Protein AF-X0ZGA5-F1 (afdb_monomer_lite)

Sequence (163 aa):
MDAMVEVLEEELEGAFEVKDRKSLHRYVLLLTENIVRKESYQAQQLEIKSDIKILTEIQKQGFEQVDKRFEDMFKYMDKRFEDMTNSINKRFEQVDKRFEQVDKRFEDMFRYMDKRFEQVDKRFEDMNNRFTDMSKKFTMSSTILNIGIGLIILMTIIFEFIK

pLDDT: mean 94.69, std 4.5, range [67.06, 98.19]

Radius of gyration: 65.88 Å; chains: 1; bounding box: 115×49×177 Å

Organism: NCBI:txid412755

Foldseek 3Di:
DVVQLVVVLVVDVVVDDDPDSVVSSVVSVVVVVVVVVVVVVVVVVVVVVVVVVVVVVVVVVVVVVVVVVVVVVVVVVVVVVVVVVVVVVVVVVVVVVVVVVVVVVVVVVVVVVVVVVVVVVVVVVVVVVVVVVVVVVVVVVVVVVVVVVVVVVVVVVVVVVVD

Secondary structure (DSSP, 8-state):
-HHHHHHHHHHHHHHS--S-HHHHHHHHHHHHHHHHHHHHHHHHHHHHHHHHHHHHHHHHHHHHHHHHHHHHHHHHHHHHHHHHHHHHHHHHHHHHHHHHHHHHHHHHHHHHHHHHHHHHHHHHHHHHHHHHHHHHHHHHHHHHHHHHHHHHHHHHHHHHHH-

Structure (mmCIF, N/CA/C/O backbone):
data_AF-X0ZGA5-F1
#
_entry.id   AF-X0ZGA5-F1
#
loop_
_atom_site.group_PDB
_atom_site.id
_atom_site.type_symbol
_atom_site.label_atom_id
_atom_site.label_alt_id
_atom_site.label_comp_id
_atom_site.label_asym_id
_atom_site.label_entity_id
_atom_site.label_seq_id
_atom_site.pdbx_PDB_ins_code
_atom_site.Cartn_x
_atom_site.Cartn_y
_atom_site.Cartn_z
_atom_site.occupancy
_atom_site.B_iso_or_equiv
_atom_site.auth_seq_id
_atom_site.auth_comp_id
_atom_site.auth_asym_id
_atom_site.auth_atom_id
_atom_site.pdbx_PDB_model_num
ATOM 1 N N . MET A 1 1 ? -47.185 -5.723 53.259 1.00 73.00 1 MET A N 1
ATOM 2 C CA . MET A 1 1 ? -46.946 -4.646 54.239 1.00 73.00 1 MET A CA 1
ATOM 3 C C . MET A 1 1 ? -47.935 -4.808 55.383 1.00 73.00 1 MET A C 1
ATOM 5 O O . MET A 1 1 ? -47.484 -5.049 56.490 1.00 73.00 1 MET A O 1
ATOM 9 N N . ASP A 1 2 ? -49.235 -4.857 55.087 1.00 80.69 2 ASP A N 1
ATOM 10 C CA . ASP A 1 2 ? -50.317 -5.015 56.078 1.00 80.69 2 ASP A CA 1
ATOM 11 C C . ASP A 1 2 ? -50.167 -6.245 56.987 1.00 80.69 2 ASP A C 1
ATOM 13 O O . ASP A 1 2 ? -50.199 -6.105 58.201 1.00 80.69 2 ASP A O 1
ATOM 17 N N . ALA A 1 3 ? -49.838 -7.417 56.432 1.00 85.88 3 ALA A N 1
ATOM 18 C CA . ALA A 1 3 ? -49.614 -8.629 57.232 1.00 85.88 3 ALA A CA 1
ATOM 19 C C . ALA A 1 3 ? -48.444 -8.521 58.236 1.00 85.88 3 ALA A C 1
ATOM 21 O O . ALA A 1 3 ? -48.453 -9.177 59.268 1.00 85.88 3 ALA A O 1
ATOM 22 N N . MET A 1 4 ? -47.419 -7.709 57.947 1.00 87.75 4 MET A N 1
ATOM 23 C CA . MET A 1 4 ? -46.288 -7.506 58.865 1.00 87.75 4 MET A CA 1
ATOM 24 C C . MET A 1 4 ? -46.635 -6.481 59.948 1.00 87.75 4 MET A C 1
ATOM 26 O O . MET A 1 4 ? -46.190 -6.625 61.081 1.00 87.75 4 MET A O 1
ATOM 30 N N . VAL A 1 5 ? -47.449 -5.477 59.604 1.00 92.06 5 VAL A N 1
ATOM 31 C CA . VAL A 1 5 ? -47.988 -4.499 60.557 1.00 92.06 5 VAL A CA 1
ATOM 32 C C . VAL A 1 5 ? -48.895 -5.197 61.570 1.00 92.06 5 VAL A C 1
ATOM 34 O O . VAL A 1 5 ? -48.683 -5.030 62.764 1.00 92.06 5 VAL A O 1
ATOM 37 N N . GLU A 1 6 ? -49.829 -6.033 61.105 1.00 92.25 6 GLU A N 1
ATOM 38 C CA . GLU A 1 6 ? -50.744 -6.796 61.967 1.00 92.25 6 GLU A CA 1
ATOM 39 C C . GLU A 1 6 ? -49.989 -7.717 62.935 1.00 92.25 6 GLU A C 1
ATOM 41 O O . GLU A 1 6 ? -50.236 -7.679 64.137 1.00 92.25 6 GLU A O 1
ATOM 46 N N . VAL A 1 7 ? -49.009 -8.479 62.435 1.00 93.19 7 VAL A N 1
ATOM 47 C CA . VAL A 1 7 ? -48.196 -9.379 63.271 1.00 93.19 7 VAL A CA 1
ATOM 48 C C . VAL A 1 7 ? -47.368 -8.603 64.298 1.00 93.19 7 VAL A C 1
ATOM 50 O O . VAL A 1 7 ? -47.303 -8.990 65.459 1.00 93.19 7 VAL A O 1
ATOM 53 N N . LEU A 1 8 ? -46.734 -7.495 63.902 1.00 91.50 8 LEU A N 1
ATOM 54 C CA . LEU A 1 8 ? -45.941 -6.686 64.830 1.00 91.50 8 LEU A CA 1
ATOM 55 C C . LEU A 1 8 ? -46.811 -5.997 65.886 1.00 91.50 8 LEU A C 1
ATOM 57 O O . LEU A 1 8 ? -46.373 -5.850 67.023 1.00 91.50 8 LEU A O 1
ATOM 61 N N . GLU A 1 9 ? -48.022 -5.573 65.534 1.00 93.19 9 GLU A N 1
ATOM 62 C CA . GLU A 1 9 ? -48.977 -5.011 66.490 1.00 93.19 9 GLU A CA 1
ATOM 63 C C . GLU A 1 9 ? -49.450 -6.054 67.499 1.00 93.19 9 GLU A C 1
ATOM 65 O O . GLU A 1 9 ? -49.422 -5.773 68.695 1.00 93.19 9 GLU A O 1
ATOM 70 N N . GLU A 1 10 ? -49.815 -7.256 67.046 1.00 93.75 10 GLU A N 1
ATOM 71 C CA . GLU A 1 10 ? -50.257 -8.350 67.918 1.00 93.75 10 GLU A CA 1
ATOM 72 C C . GLU A 1 10 ? -49.152 -8.781 68.897 1.00 93.75 10 GLU A C 1
ATOM 74 O O . GLU A 1 10 ? -49.382 -8.865 70.106 1.00 93.75 10 GLU A O 1
ATOM 79 N N . GLU A 1 11 ? -47.923 -8.956 68.405 1.00 93.44 11 GLU A N 1
ATOM 80 C CA . GLU A 1 11 ? -46.763 -9.313 69.231 1.00 93.44 11 GLU A CA 1
ATOM 81 C C . GLU A 1 11 ? -46.409 -8.212 70.248 1.00 93.44 11 GLU A C 1
ATOM 83 O O . GLU A 1 11 ? -46.093 -8.495 71.407 1.00 93.44 11 GLU A O 1
ATOM 88 N N . LEU A 1 12 ? -46.489 -6.933 69.856 1.00 91.75 12 LEU A N 1
ATOM 89 C CA . LEU A 1 12 ? -46.182 -5.813 70.752 1.00 91.75 12 LEU A CA 1
ATOM 90 C C . LEU A 1 12 ? -47.284 -5.567 71.792 1.00 91.75 12 LEU A C 1
ATOM 92 O O . LEU A 1 12 ? -46.959 -5.216 72.927 1.00 91.75 12 LEU A O 1
ATOM 96 N N . GLU A 1 13 ? -48.557 -5.772 71.444 1.00 92.88 13 GLU A N 1
ATOM 97 C CA . GLU A 1 13 ? -49.670 -5.738 72.403 1.00 92.88 13 GLU A CA 1
ATOM 98 C C . GLU A 1 13 ? -49.608 -6.900 73.404 1.00 92.88 13 GLU A C 1
ATOM 100 O O . GLU A 1 13 ? -49.961 -6.720 74.569 1.00 92.88 13 GLU A O 1
ATOM 105 N N . GLY A 1 14 ? -49.134 -8.076 72.976 1.00 91.19 14 GLY A N 1
ATOM 106 C CA . GLY A 1 14 ? -48.928 -9.230 73.852 1.00 91.19 14 GLY A CA 1
ATOM 107 C C . GLY A 1 14 ? -47.730 -9.087 74.798 1.00 91.19 14 GLY A C 1
ATOM 108 O O . GLY A 1 14 ? -47.754 -9.620 75.909 1.00 91.19 14 GLY A O 1
ATOM 109 N N . ALA A 1 15 ? -46.687 -8.360 74.385 1.00 91.88 15 ALA A N 1
ATOM 110 C CA . ALA A 1 15 ? -45.441 -8.225 75.142 1.00 91.88 15 ALA A CA 1
ATOM 111 C C . ALA A 1 15 ? -45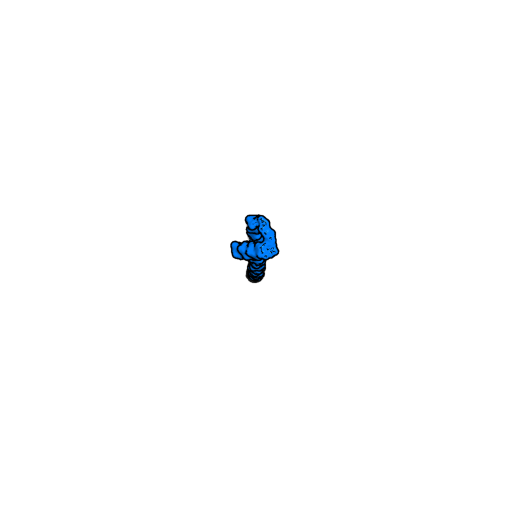.377 -6.991 76.066 1.00 91.88 15 ALA A C 1
ATOM 113 O O . ALA A 1 15 ? -44.617 -7.003 77.038 1.00 91.88 15 ALA A O 1
ATOM 114 N N . PHE A 1 16 ? -46.139 -5.925 75.787 1.00 91.12 16 PHE A N 1
ATOM 115 C CA . PHE A 1 16 ? -46.033 -4.643 76.496 1.00 91.12 16 PHE A CA 1
ATOM 116 C C . PHE A 1 16 ? -47.395 -4.050 76.880 1.00 91.12 16 PHE A C 1
ATOM 118 O O . PHE A 1 16 ? -48.400 -4.241 76.206 1.00 91.12 16 PHE A O 1
ATOM 125 N N . GLU A 1 17 ? -47.429 -3.241 77.946 1.00 92.56 17 GLU A N 1
ATOM 126 C CA . GLU A 1 17 ? -48.622 -2.463 78.302 1.00 92.56 17 GLU A CA 1
ATOM 127 C C . GLU A 1 17 ? -48.792 -1.265 77.347 1.00 92.56 17 GLU A C 1
ATOM 129 O O . GLU A 1 17 ? -48.059 -0.271 77.412 1.00 92.56 17 GLU A O 1
ATOM 134 N N . VAL A 1 18 ? -49.776 -1.344 76.449 1.00 90.44 18 VAL A N 1
ATOM 135 C CA . VAL A 1 18 ? -50.024 -0.326 75.417 1.00 90.44 18 VAL A CA 1
ATOM 136 C C . VAL A 1 18 ? -50.995 0.740 75.918 1.00 90.44 18 VAL A C 1
ATOM 138 O O . VAL A 1 18 ? -52.197 0.517 76.033 1.00 90.44 18 VAL A O 1
ATOM 141 N N . LYS A 1 19 ? -50.474 1.946 76.173 1.00 92.44 19 LYS A N 1
ATOM 142 C CA . LYS A 1 19 ? -51.269 3.085 76.676 1.00 92.44 19 LYS A CA 1
ATOM 143 C C . LYS A 1 19 ? -52.126 3.775 75.609 1.00 92.44 19 LYS A C 1
ATOM 145 O O . LYS A 1 19 ? -53.185 4.302 75.930 1.00 92.44 19 LYS A O 1
ATOM 150 N N . ASP A 1 20 ? -51.669 3.798 74.356 1.00 94.31 20 ASP A N 1
ATOM 151 C CA . ASP A 1 20 ? -52.414 4.343 73.212 1.00 94.31 20 ASP A CA 1
ATOM 152 C C . ASP A 1 20 ? -52.167 3.502 71.955 1.00 94.31 20 ASP A C 1
ATOM 154 O O . ASP A 1 20 ? -51.125 3.612 71.301 1.00 94.31 20 ASP A O 1
ATOM 158 N N . ARG A 1 21 ? -53.166 2.696 71.586 1.00 91.31 21 ARG A N 1
ATOM 159 C CA . ARG A 1 21 ? -53.122 1.832 70.400 1.00 91.31 21 ARG A CA 1
ATOM 160 C C . ARG A 1 21 ? -52.914 2.601 69.098 1.00 91.31 21 ARG A C 1
ATOM 162 O O . ARG A 1 21 ? -52.234 2.109 68.206 1.00 91.31 21 ARG A O 1
ATOM 169 N N . LYS A 1 22 ? -53.431 3.832 68.973 1.00 93.88 22 LYS A N 1
ATOM 170 C CA . LYS A 1 22 ? -53.246 4.624 67.741 1.00 93.88 22 LYS A CA 1
ATOM 171 C C . LYS A 1 22 ? -51.794 5.045 67.551 1.00 93.88 22 LYS A C 1
ATOM 173 O O . LYS A 1 22 ? -51.323 5.155 66.420 1.00 93.88 22 LYS A O 1
ATOM 178 N N . SER A 1 23 ? -51.092 5.325 68.645 1.00 93.75 23 SER A N 1
ATOM 179 C CA . SER A 1 23 ? -49.674 5.674 68.594 1.00 93.75 23 SER A CA 1
ATOM 180 C C . SER A 1 23 ? -48.794 4.453 68.347 1.00 93.75 23 SER A C 1
ATOM 182 O O . SER A 1 23 ? -47.853 4.574 67.565 1.00 93.75 23 SER A O 1
ATOM 184 N N . LEU A 1 24 ? -49.145 3.285 68.903 1.00 93.25 24 LEU A N 1
ATOM 185 C CA . LEU A 1 24 ? -48.503 2.016 68.548 1.00 93.25 24 LEU A CA 1
ATOM 186 C C . LEU A 1 24 ? -48.654 1.721 67.050 1.00 93.25 24 LEU A C 1
ATOM 188 O O . LEU A 1 24 ? -47.645 1.550 66.374 1.00 93.25 24 LEU A O 1
ATOM 192 N N . HIS A 1 25 ? -49.881 1.777 66.522 1.00 94.06 25 HIS A N 1
ATOM 193 C CA . HIS A 1 25 ? -50.158 1.531 65.105 1.00 94.06 25 HIS A CA 1
ATOM 194 C C . HIS A 1 25 ? -49.340 2.447 64.186 1.00 94.06 25 HIS A C 1
ATOM 196 O O . HIS A 1 25 ? -48.645 1.992 63.282 1.00 94.06 25 HIS A O 1
ATOM 202 N N . ARG A 1 26 ? -49.321 3.761 64.464 1.00 93.62 26 ARG A N 1
ATOM 203 C CA . ARG A 1 26 ? -48.492 4.712 63.699 1.00 93.62 26 ARG A CA 1
ATOM 204 C C . ARG A 1 26 ? -47.005 4.370 63.747 1.00 93.62 26 ARG A C 1
ATOM 206 O O . ARG A 1 26 ? -46.323 4.508 62.736 1.00 93.62 26 ARG A O 1
ATOM 213 N N . TYR A 1 27 ? -46.495 3.958 64.905 1.00 92.88 27 TYR A N 1
ATOM 214 C CA . TYR A 1 27 ? -45.091 3.590 65.053 1.00 92.88 27 TYR A CA 1
ATOM 215 C C . TYR A 1 27 ? -44.748 2.312 64.277 1.00 92.88 27 TYR A C 1
ATOM 217 O O . TYR A 1 27 ? -43.778 2.311 63.519 1.00 92.88 27 TYR A O 1
ATOM 225 N N . VAL A 1 28 ? -45.561 1.260 64.402 1.00 94.25 28 VAL A N 1
ATOM 226 C CA . VAL A 1 28 ? -45.371 -0.006 63.676 1.00 94.25 28 VAL A CA 1
ATOM 227 C C . VAL A 1 28 ? -45.461 0.204 62.168 1.00 94.25 28 VAL A C 1
ATOM 229 O O . VAL A 1 28 ? -44.633 -0.323 61.422 1.00 94.25 28 VAL A O 1
ATOM 232 N N . LEU A 1 29 ? -46.402 1.030 61.711 1.00 93.44 29 LEU A N 1
ATOM 233 C CA . LEU A 1 29 ? -46.563 1.353 60.299 1.00 93.44 29 LEU A CA 1
ATOM 234 C C . LEU A 1 29 ? -45.326 2.081 59.747 1.00 93.44 29 LEU A C 1
ATOM 236 O O . LEU A 1 29 ? -44.788 1.671 58.720 1.00 93.44 29 LEU A O 1
ATOM 240 N N . LEU A 1 30 ? -44.792 3.072 60.472 1.00 92.94 30 LEU A N 1
ATOM 241 C CA . LEU A 1 30 ? -43.550 3.766 60.100 1.00 92.94 30 LEU A CA 1
ATOM 242 C C . LEU A 1 30 ? -42.322 2.843 60.118 1.00 92.94 30 LEU A C 1
ATOM 244 O O . LEU A 1 30 ? -41.456 2.954 59.249 1.00 92.94 30 LEU A O 1
ATOM 248 N N . LEU A 1 31 ? -42.208 1.946 61.101 1.00 91.00 31 LEU A N 1
ATOM 249 C CA . LEU A 1 31 ? -41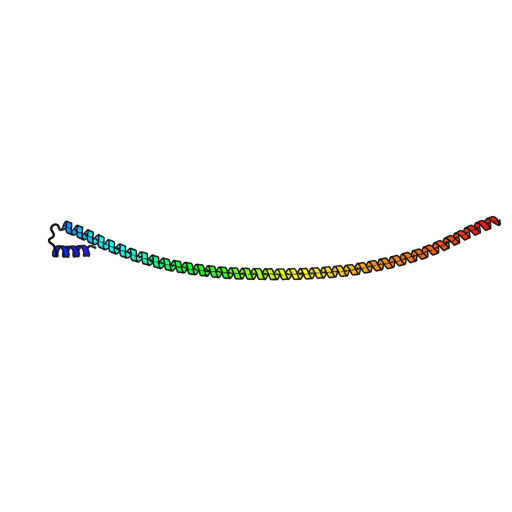.117 0.969 61.150 1.00 91.00 31 LEU A CA 1
ATOM 250 C C . LEU A 1 31 ? -41.178 0.014 59.959 1.00 91.00 31 LEU A C 1
ATOM 252 O O . LEU A 1 31 ? -40.177 -0.170 59.267 1.00 91.00 31 LEU A O 1
ATOM 256 N N . THR A 1 32 ? -42.355 -0.553 59.702 1.00 91.31 32 THR A N 1
ATOM 257 C CA . THR A 1 32 ? -42.575 -1.510 58.614 1.00 91.31 32 THR A CA 1
ATOM 258 C C . THR A 1 32 ? -42.329 -0.853 57.261 1.00 91.31 32 THR A C 1
ATOM 260 O O . THR A 1 32 ? -41.630 -1.419 56.421 1.00 91.31 32 THR A O 1
ATOM 263 N N . GLU A 1 33 ? -42.817 0.374 57.060 1.00 92.12 33 GLU A N 1
ATOM 264 C CA . GLU A 1 33 ? -42.558 1.141 55.844 1.00 92.12 33 GLU A CA 1
ATOM 265 C C . GLU A 1 33 ? -41.054 1.364 55.630 1.00 92.12 33 GLU A C 1
ATOM 267 O O . GLU A 1 33 ? -40.545 1.139 54.531 1.00 92.12 33 GLU A O 1
ATOM 272 N N . ASN A 1 34 ? -40.316 1.746 56.677 1.00 91.44 34 ASN A N 1
ATOM 273 C CA . ASN A 1 34 ? -38.869 1.950 56.588 1.00 91.44 34 ASN A CA 1
ATOM 274 C C . ASN A 1 34 ? -38.097 0.651 56.303 1.00 91.44 34 ASN A C 1
ATOM 276 O O . ASN A 1 34 ? -37.133 0.683 55.535 1.00 91.44 34 ASN A O 1
ATOM 280 N N . ILE A 1 35 ? -38.506 -0.482 56.887 1.00 90.12 35 ILE A N 1
ATOM 281 C CA . ILE A 1 35 ? -37.889 -1.797 56.642 1.00 90.12 35 ILE A CA 1
ATOM 282 C C . ILE A 1 35 ? -38.098 -2.215 55.185 1.00 90.12 35 ILE A C 1
ATOM 284 O O . ILE A 1 35 ? -37.118 -2.449 54.478 1.00 90.12 35 ILE A O 1
ATOM 288 N N . VAL A 1 36 ? -39.347 -2.207 54.709 1.00 91.31 36 VAL A N 1
ATOM 289 C CA . VAL A 1 36 ? -39.687 -2.564 53.321 1.00 91.31 36 VAL A CA 1
ATOM 290 C C . VAL A 1 36 ? -38.965 -1.646 52.334 1.00 91.31 36 VAL A C 1
ATOM 292 O O . VAL A 1 36 ? -38.411 -2.101 51.333 1.00 91.31 36 VAL A O 1
ATOM 295 N N . ARG A 1 37 ? -38.907 -0.341 52.628 1.00 92.56 37 ARG A N 1
ATOM 296 C CA . ARG A 1 37 ? -38.195 0.631 51.794 1.00 92.56 37 ARG A CA 1
ATOM 297 C C . ARG A 1 37 ? -36.692 0.336 51.740 1.00 92.56 37 ARG A C 1
ATOM 299 O O . ARG A 1 37 ? -36.100 0.383 50.663 1.00 92.56 37 ARG A O 1
ATOM 306 N N . LYS A 1 38 ? -36.068 -0.001 52.875 1.00 93.50 38 LYS A N 1
ATOM 307 C CA . LYS A 1 38 ? -34.645 -0.372 52.941 1.00 93.50 38 LYS A CA 1
ATOM 308 C C . LYS A 1 38 ? -34.348 -1.642 52.142 1.00 93.50 38 LYS A C 1
ATOM 310 O O . LYS A 1 38 ? -33.372 -1.652 51.395 1.00 93.50 38 LYS A O 1
ATOM 315 N N . GLU A 1 39 ? -35.179 -2.674 52.264 1.00 92.50 39 GLU A N 1
ATOM 316 C CA . GLU A 1 39 ? -35.047 -3.913 51.486 1.00 92.50 39 GLU A CA 1
ATOM 317 C C . GLU A 1 39 ? -35.202 -3.653 49.983 1.00 92.50 39 GLU A C 1
ATOM 319 O O . GLU A 1 39 ? -34.373 -4.099 49.191 1.00 92.50 39 GLU A O 1
ATOM 324 N N . SER A 1 40 ? -36.189 -2.841 49.588 1.00 93.06 40 SER A N 1
ATOM 325 C CA . SER A 1 40 ? -36.382 -2.443 48.189 1.00 93.06 40 SER A CA 1
ATOM 326 C C . SER A 1 40 ? -35.163 -1.708 47.625 1.00 93.06 40 SER A C 1
ATOM 328 O O . SER A 1 40 ? -34.753 -1.985 46.498 1.00 93.06 40 SER A O 1
ATOM 330 N N . TYR A 1 41 ? -34.557 -0.788 48.384 1.00 95.19 41 TYR A N 1
ATOM 331 C CA . TYR A 1 41 ? -33.333 -0.112 47.943 1.00 95.19 41 TYR A CA 1
ATOM 332 C C . TYR A 1 41 ? -32.161 -1.083 47.799 1.00 95.19 41 TYR A C 1
ATOM 334 O O . TYR A 1 41 ? -31.377 -0.959 46.861 1.00 95.19 41 TYR A O 1
ATOM 342 N N . GLN A 1 42 ? -32.025 -2.052 48.705 1.00 94.94 42 GLN A N 1
ATOM 343 C CA . GLN A 1 42 ? -30.970 -3.062 48.615 1.00 94.94 42 GLN A CA 1
ATOM 344 C C . GLN A 1 42 ? -31.151 -3.964 47.392 1.00 94.94 42 GLN A C 1
ATOM 346 O O . GLN A 1 42 ? -30.174 -4.219 46.689 1.00 94.94 42 GLN A O 1
ATOM 351 N N . ALA A 1 43 ? -32.384 -4.386 47.102 1.00 95.81 43 ALA A N 1
ATOM 352 C CA . ALA A 1 43 ? -32.704 -5.166 45.910 1.00 95.81 43 ALA A CA 1
ATOM 353 C C . ALA A 1 43 ? -32.354 -4.399 44.623 1.00 95.81 43 ALA A C 1
ATOM 355 O O . ALA A 1 43 ? -31.613 -4.917 43.790 1.00 95.81 43 ALA A O 1
ATOM 356 N N . GLN A 1 44 ? -32.773 -3.132 44.514 1.00 95.56 44 GLN A N 1
ATOM 357 C CA . GLN A 1 44 ? -32.440 -2.276 43.366 1.00 95.56 44 GLN A CA 1
ATOM 358 C C . GLN A 1 44 ? -30.927 -2.062 43.218 1.00 95.56 44 GLN A C 1
ATOM 360 O O . GLN A 1 44 ? -30.395 -2.090 42.115 1.00 95.56 44 GLN A O 1
ATOM 365 N N . GLN A 1 45 ? -30.197 -1.877 44.322 1.00 94.56 45 GLN A N 1
ATOM 366 C CA . GLN A 1 45 ? -28.737 -1.727 44.284 1.00 94.56 45 GLN A CA 1
ATOM 367 C C . GLN A 1 45 ? -28.030 -3.000 43.802 1.00 94.56 45 GLN A C 1
ATOM 369 O O . GLN A 1 45 ? -27.008 -2.915 43.119 1.00 94.56 45 GLN A O 1
ATOM 374 N N . LEU A 1 46 ? -28.542 -4.179 44.165 1.00 96.75 46 LEU A N 1
ATOM 375 C CA . LEU A 1 46 ? -28.012 -5.455 43.684 1.00 96.75 46 LEU A CA 1
ATOM 376 C C . LEU A 1 46 ? -28.274 -5.639 42.187 1.00 96.75 46 LEU A C 1
ATOM 378 O O . LEU A 1 46 ? -27.358 -6.031 41.465 1.00 96.75 46 LEU A O 1
ATOM 382 N N . GLU A 1 47 ? -29.478 -5.301 41.727 1.00 97.00 47 GLU A N 1
ATOM 383 C CA . GLU A 1 47 ? -29.853 -5.324 40.311 1.00 97.00 47 GLU A CA 1
ATOM 384 C C . GLU A 1 47 ? -28.968 -4.379 39.488 1.00 97.00 47 GLU A C 1
ATOM 386 O O . GLU A 1 47 ? -28.275 -4.824 38.578 1.00 97.00 47 GLU A O 1
ATOM 391 N N . ILE A 1 48 ? -28.842 -3.114 39.902 1.00 97.25 48 ILE A N 1
ATOM 392 C CA . ILE A 1 48 ? -27.986 -2.124 39.231 1.00 97.25 48 ILE A CA 1
ATOM 393 C C . ILE A 1 48 ? -26.527 -2.596 39.168 1.00 97.25 48 ILE A C 1
ATOM 395 O O . ILE A 1 48 ? -25.868 -2.461 38.137 1.00 97.25 48 ILE A O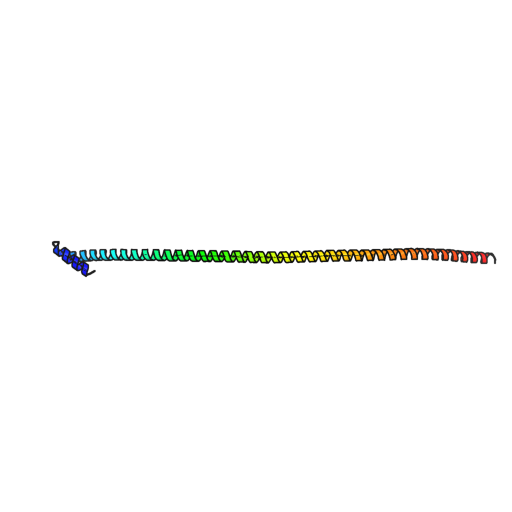 1
ATOM 399 N N . LYS A 1 49 ? -25.987 -3.171 40.251 1.00 97.31 49 LYS A N 1
ATOM 400 C CA . LYS A 1 49 ? -24.620 -3.722 40.242 1.00 97.31 49 LYS A CA 1
ATOM 401 C C . LYS A 1 49 ? -24.473 -4.890 39.269 1.00 97.31 49 LYS A C 1
ATOM 403 O O . LYS A 1 49 ? -23.425 -5.011 38.632 1.00 97.31 49 LYS A O 1
ATOM 408 N N . SER A 1 50 ? -25.490 -5.743 39.174 1.00 97.56 50 SER A N 1
ATOM 409 C CA . SER A 1 50 ? -25.530 -6.839 38.207 1.00 97.56 50 SER A CA 1
ATOM 410 C C . SER A 1 50 ? -25.525 -6.300 36.776 1.00 97.56 50 SER A C 1
ATOM 412 O O . SER A 1 50 ? -24.671 -6.693 35.980 1.00 97.56 50 SER A O 1
ATOM 414 N N . ASP A 1 51 ? -26.387 -5.331 36.478 1.00 97.81 51 ASP A N 1
ATOM 415 C CA . ASP A 1 51 ? -26.490 -4.709 35.157 1.00 97.81 51 ASP A CA 1
ATOM 416 C C . ASP A 1 51 ? -25.192 -4.011 34.748 1.00 97.81 51 ASP A C 1
ATOM 418 O O . ASP A 1 51 ? -24.721 -4.188 33.627 1.00 97.81 51 ASP A O 1
ATOM 422 N N . ILE A 1 52 ? -24.545 -3.285 35.668 1.00 97.94 52 ILE A N 1
ATOM 423 C CA . ILE A 1 52 ? -23.238 -2.654 35.423 1.00 97.94 52 ILE A CA 1
ATOM 424 C C . ILE A 1 52 ? -22.175 -3.703 35.084 1.00 97.94 52 ILE A C 1
ATOM 426 O O . ILE A 1 52 ? -21.347 -3.485 34.194 1.00 97.94 52 ILE A O 1
ATOM 430 N N . LYS A 1 53 ? -22.177 -4.848 35.774 1.00 97.94 53 LYS A N 1
ATOM 431 C CA . LYS A 1 53 ? -21.230 -5.934 35.499 1.00 97.94 53 LYS A CA 1
ATOM 432 C C . LYS A 1 53 ? -21.460 -6.528 34.109 1.00 97.94 53 LYS A C 1
ATOM 434 O O . LYS A 1 53 ? -20.493 -6.730 33.379 1.00 97.94 53 LYS A O 1
ATOM 439 N N . ILE A 1 54 ? -22.718 -6.759 33.734 1.00 97.81 54 ILE A N 1
ATOM 440 C CA . ILE A 1 54 ? -23.092 -7.241 32.397 1.00 97.81 54 ILE A CA 1
ATOM 441 C C . ILE A 1 54 ? -22.677 -6.222 31.331 1.00 97.81 54 ILE A C 1
ATOM 443 O O . ILE A 1 54 ? -22.029 -6.587 30.353 1.00 97.81 54 ILE A O 1
ATOM 447 N N . LEU A 1 55 ? -22.986 -4.941 31.543 1.00 97.94 55 LEU A N 1
ATOM 448 C CA . LEU A 1 55 ? -22.628 -3.859 30.629 1.00 97.94 55 LEU A CA 1
ATOM 449 C C . LEU A 1 55 ? -21.110 -3.778 30.426 1.00 97.94 55 LEU A C 1
ATOM 451 O O . LEU A 1 55 ? -20.653 -3.633 29.297 1.00 97.94 55 LEU A O 1
ATOM 455 N N . THR A 1 56 ? -20.335 -3.908 31.505 1.00 97.12 56 THR A N 1
ATOM 456 C CA . THR A 1 56 ? -18.865 -3.876 31.462 1.00 97.12 56 THR A CA 1
ATOM 457 C C . THR A 1 56 ? -18.307 -5.053 30.663 1.00 97.12 56 THR A C 1
ATOM 459 O O . THR A 1 56 ? -17.387 -4.876 29.866 1.00 97.12 56 THR A O 1
ATOM 462 N N . GLU A 1 57 ? -18.877 -6.247 30.828 1.00 97.75 57 GLU A N 1
ATOM 463 C CA . GLU A 1 57 ? -18.468 -7.430 30.066 1.00 97.75 57 GLU A CA 1
ATOM 464 C C . GLU A 1 57 ? -18.798 -7.280 28.573 1.00 97.75 57 GLU A C 1
ATOM 466 O O . GLU A 1 57 ? -17.939 -7.516 27.724 1.00 97.75 57 GLU A O 1
ATOM 471 N N . ILE A 1 58 ? -20.002 -6.801 28.239 1.00 97.69 58 ILE A N 1
ATOM 472 C CA . ILE A 1 58 ? -20.395 -6.511 26.850 1.00 97.69 58 ILE A CA 1
ATOM 473 C C . ILE A 1 58 ? -19.467 -5.457 26.241 1.00 97.69 58 ILE A C 1
ATOM 475 O O . ILE A 1 58 ? -19.022 -5.604 25.103 1.00 97.69 58 ILE A O 1
ATOM 479 N N . GLN A 1 59 ? -19.150 -4.400 26.991 1.00 97.62 59 GLN A N 1
ATOM 480 C CA . GLN A 1 59 ? -18.262 -3.341 26.530 1.00 97.62 59 GLN A CA 1
ATOM 481 C C . GLN A 1 59 ? -16.856 -3.883 26.249 1.00 97.62 59 GLN A C 1
ATOM 483 O O . GLN A 1 59 ? -16.291 -3.597 25.194 1.00 97.62 59 GLN A O 1
ATOM 488 N N . LYS A 1 60 ? -16.314 -4.704 27.154 1.00 97.94 60 LYS A N 1
ATOM 489 C CA . LYS A 1 60 ? -15.017 -5.360 26.977 1.00 97.94 60 LYS A CA 1
ATOM 490 C C . LYS A 1 60 ? -15.000 -6.232 25.722 1.00 97.94 60 LYS A C 1
ATOM 492 O O . LYS A 1 60 ? -14.099 -6.090 24.902 1.00 97.94 60 LYS A O 1
ATOM 497 N N . GLN A 1 61 ? -16.018 -7.067 25.525 1.00 97.75 61 GLN A N 1
ATOM 498 C CA . GLN A 1 61 ? -16.143 -7.890 24.319 1.00 97.75 61 GLN A CA 1
ATOM 499 C C . GLN A 1 61 ? -16.271 -7.041 23.049 1.00 97.75 61 GLN A C 1
ATOM 501 O O . GLN A 1 61 ? -15.712 -7.392 22.010 1.00 97.75 61 GLN A O 1
ATOM 506 N N . GLY A 1 62 ? -16.983 -5.914 23.126 1.00 97.69 62 GLY A N 1
ATOM 507 C CA . GLY A 1 62 ? -17.073 -4.940 22.043 1.00 97.69 62 GLY A CA 1
ATOM 508 C C . GLY A 1 62 ? -15.706 -4.362 21.674 1.00 97.69 62 GLY A C 1
A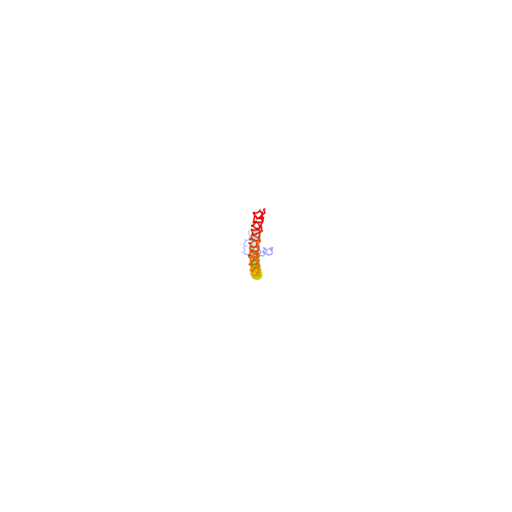TOM 509 O O . GLY A 1 62 ? -15.362 -4.331 20.494 1.00 97.69 62 GLY A O 1
ATOM 510 N N . PHE A 1 63 ? -14.902 -3.970 22.667 1.00 98.12 63 PHE A N 1
ATOM 511 C CA . PHE A 1 63 ? -13.538 -3.491 22.440 1.00 98.12 63 PHE A CA 1
ATOM 512 C C . PHE A 1 63 ? -12.631 -4.575 21.853 1.00 98.12 63 PHE A C 1
ATOM 514 O O . PHE A 1 63 ? -11.981 -4.320 20.848 1.00 98.12 63 PHE A O 1
ATOM 521 N N . GLU A 1 64 ? -12.667 -5.803 22.373 1.00 98.12 64 GLU A N 1
ATOM 522 C CA . GLU A 1 64 ? -11.875 -6.915 21.824 1.00 98.12 64 GLU A CA 1
ATOM 523 C C . GLU A 1 64 ? -12.221 -7.219 20.355 1.00 98.12 64 GLU A C 1
ATOM 525 O O . GLU A 1 64 ? -11.349 -7.550 19.549 1.00 98.12 64 GLU A O 1
ATOM 530 N N . GLN A 1 65 ? -13.498 -7.106 19.973 1.00 97.75 65 GLN A N 1
ATOM 531 C CA . GLN A 1 65 ? -13.917 -7.256 18.576 1.00 97.75 65 GLN A CA 1
ATOM 532 C C . GLN A 1 65 ? -13.433 -6.099 17.701 1.00 97.75 65 GLN A C 1
ATOM 534 O O . GLN A 1 65 ? -13.044 -6.316 16.553 1.00 97.75 65 GLN A O 1
ATOM 539 N N . VAL A 1 66 ? -13.471 -4.874 18.225 1.00 97.12 66 VAL A N 1
ATOM 540 C CA . VAL A 1 66 ? -12.964 -3.687 17.533 1.00 97.12 66 VAL A CA 1
ATOM 541 C C . VAL A 1 66 ? -11.456 -3.797 17.317 1.00 97.12 66 VAL A C 1
ATOM 543 O O . VAL A 1 66 ? -11.010 -3.600 16.188 1.00 97.12 66 VAL A O 1
ATOM 546 N N . ASP A 1 67 ? -10.696 -4.205 18.331 1.00 98.00 67 ASP A N 1
ATOM 547 C CA . ASP A 1 67 ? -9.248 -4.402 18.241 1.00 98.00 67 ASP A CA 1
ATOM 548 C C . ASP A 1 67 ? -8.894 -5.444 17.175 1.00 98.00 67 ASP A C 1
ATOM 550 O O . ASP A 1 67 ? -8.089 -5.168 16.286 1.00 98.00 67 ASP A O 1
ATOM 554 N N . LYS A 1 68 ? -9.585 -6.594 17.159 1.00 97.81 68 LYS A N 1
ATOM 555 C CA . LYS A 1 68 ? -9.412 -7.608 16.100 1.00 97.81 68 LYS A CA 1
ATOM 556 C C . LYS A 1 68 ? -9.694 -7.052 14.706 1.00 97.81 68 LYS A C 1
ATOM 558 O O . LYS A 1 68 ? -8.926 -7.289 13.777 1.00 97.81 68 LYS A O 1
ATOM 563 N N . ARG A 1 69 ? -10.777 -6.282 14.545 1.00 97.75 69 ARG A N 1
ATOM 564 C CA . ARG A 1 69 ? -11.108 -5.646 13.259 1.00 97.75 69 ARG A CA 1
ATOM 565 C C . ARG A 1 69 ? -10.042 -4.641 12.830 1.00 97.75 69 ARG A C 1
ATOM 567 O O . ARG A 1 69 ? -9.758 -4.556 11.636 1.00 97.75 69 ARG A O 1
ATOM 574 N N . PHE A 1 70 ? -9.465 -3.889 13.766 1.00 97.94 70 PHE A N 1
ATOM 575 C CA . PHE A 1 70 ? -8.361 -2.980 13.474 1.00 97.94 70 PHE A CA 1
ATOM 576 C C . PHE A 1 70 ? -7.101 -3.741 13.062 1.00 97.94 70 PHE A C 1
ATOM 578 O O . PHE A 1 70 ? -6.511 -3.393 12.042 1.00 97.94 70 PHE A O 1
ATOM 585 N N . GLU A 1 71 ? -6.718 -4.800 13.778 1.00 98.06 71 GLU A N 1
ATOM 586 C CA . GLU A 1 71 ? -5.580 -5.648 13.402 1.00 98.06 71 GLU A CA 1
ATOM 587 C C . GLU A 1 71 ? -5.737 -6.242 11.997 1.00 98.06 71 GLU A C 1
ATOM 589 O O . GLU A 1 71 ? -4.802 -6.200 11.194 1.00 98.06 71 GLU A O 1
ATOM 594 N N . ASP A 1 72 ? -6.919 -6.766 11.674 1.00 97.88 72 ASP A N 1
ATOM 595 C CA . ASP A 1 72 ? -7.205 -7.327 10.352 1.00 97.88 72 ASP A CA 1
ATOM 596 C C . ASP A 1 72 ? -7.152 -6.252 9.259 1.00 97.88 72 ASP A C 1
ATOM 598 O O . ASP A 1 72 ? -6.614 -6.486 8.172 1.00 97.88 72 ASP A O 1
ATOM 602 N N . MET A 1 73 ? -7.654 -5.049 9.553 1.00 97.75 73 MET A N 1
ATOM 603 C CA . MET A 1 73 ? -7.568 -3.907 8.644 1.00 97.75 73 MET A CA 1
ATOM 604 C C . MET A 1 73 ? -6.114 -3.482 8.402 1.00 97.75 73 MET A C 1
ATOM 606 O O . MET A 1 73 ? -5.747 -3.245 7.250 1.00 97.75 73 MET A O 1
ATOM 610 N N . PHE A 1 74 ? -5.280 -3.423 9.445 1.00 97.81 74 PHE A N 1
ATOM 611 C CA . PHE A 1 74 ? -3.855 -3.108 9.313 1.00 97.81 74 PHE A CA 1
ATOM 612 C C . PHE A 1 74 ? -3.127 -4.155 8.471 1.00 97.81 74 PHE A C 1
ATOM 614 O O . PHE A 1 74 ? -2.466 -3.794 7.502 1.00 97.81 74 PHE A O 1
ATOM 621 N N . LYS A 1 75 ? -3.336 -5.450 8.739 1.00 97.81 75 LYS A N 1
ATOM 622 C CA . LYS A 1 75 ? -2.750 -6.536 7.932 1.00 97.81 75 LYS A CA 1
ATOM 623 C C . LYS A 1 75 ? -3.159 -6.450 6.462 1.00 97.81 75 LYS A C 1
ATOM 625 O O . LYS A 1 75 ? -2.338 -6.663 5.570 1.00 97.81 75 LYS A O 1
ATOM 630 N N . TYR A 1 76 ? -4.428 -6.142 6.194 1.00 97.81 76 TYR A N 1
ATOM 631 C CA . TYR A 1 76 ? -4.912 -5.949 4.829 1.00 97.81 76 TYR A CA 1
ATOM 632 C C . TYR A 1 76 ? -4.249 -4.741 4.151 1.00 97.81 76 TYR A C 1
ATOM 634 O O . TYR A 1 76 ? -3.845 -4.836 2.989 1.00 97.81 76 TYR A O 1
ATOM 642 N N . MET A 1 77 ? -4.123 -3.618 4.864 1.00 97.19 77 MET A N 1
ATOM 643 C CA . MET A 1 77 ? -3.453 -2.419 4.359 1.00 97.19 77 MET A CA 1
ATOM 644 C C . MET A 1 77 ? -1.975 -2.664 4.064 1.00 97.19 77 MET A C 1
ATOM 646 O O . MET A 1 77 ? -1.531 -2.306 2.974 1.00 97.19 77 MET A O 1
ATOM 650 N N . ASP A 1 78 ? -1.248 -3.307 4.977 1.00 98.06 78 ASP A N 1
ATOM 651 C CA . ASP A 1 78 ? 0.170 -3.633 4.807 1.00 98.06 78 ASP A CA 1
ATOM 652 C C . ASP A 1 78 ? 0.382 -4.501 3.570 1.00 98.06 78 ASP A C 1
ATOM 654 O O . ASP A 1 78 ? 1.173 -4.155 2.693 1.00 98.06 78 ASP A O 1
ATOM 658 N N . LYS A 1 79 ? -0.416 -5.567 3.426 1.00 98.06 79 LYS A N 1
ATOM 659 C CA . LYS A 1 79 ? -0.363 -6.433 2.245 1.00 98.06 79 LYS A CA 1
ATOM 660 C C . LYS A 1 79 ? -0.632 -5.657 0.955 1.00 98.06 79 LYS A C 1
ATOM 662 O O . LYS A 1 79 ? 0.076 -5.818 -0.034 1.00 98.06 79 LYS A O 1
ATOM 667 N N . ARG A 1 80 ? -1.648 -4.789 0.951 1.00 97.88 80 ARG A N 1
ATOM 668 C CA . ARG A 1 80 ? -1.991 -3.985 -0.231 1.00 97.88 80 ARG A CA 1
ATOM 669 C C . ARG A 1 80 ? -0.888 -2.981 -0.577 1.00 97.88 80 ARG A C 1
ATOM 671 O O . ARG A 1 80 ? -0.656 -2.719 -1.758 1.00 97.88 80 ARG A O 1
ATOM 678 N N . PHE A 1 81 ? -0.227 -2.413 0.427 1.00 98.06 81 PHE A N 1
ATOM 679 C CA . PHE A 1 81 ? 0.886 -1.490 0.237 1.00 98.06 81 PHE A CA 1
ATOM 680 C C . PHE A 1 81 ? 2.129 -2.205 -0.306 1.00 98.06 81 PHE A C 1
ATOM 682 O O . PHE A 1 81 ? 2.779 -1.699 -1.225 1.00 98.06 81 PHE A O 1
ATOM 689 N N . GLU A 1 82 ? 2.417 -3.406 0.193 1.00 98.19 82 GLU A N 1
ATOM 690 C CA . GLU A 1 82 ? 3.474 -4.276 -0.322 1.00 98.19 82 GLU A CA 1
ATOM 691 C C . GLU A 1 82 ? 3.212 -4.663 -1.786 1.00 98.19 82 GLU A C 1
ATOM 693 O O . GLU A 1 82 ? 4.070 -4.457 -2.647 1.00 98.19 82 GLU A O 1
ATOM 698 N N . ASP A 1 83 ? 1.999 -5.127 -2.106 1.00 97.88 83 ASP A N 1
ATOM 699 C CA . ASP A 1 83 ? 1.593 -5.474 -3.474 1.00 97.88 83 ASP A CA 1
ATOM 700 C C . ASP A 1 83 ? 1.728 -4.275 -4.429 1.00 97.88 83 ASP A C 1
ATOM 702 O O . ASP A 1 83 ? 2.231 -4.406 -5.552 1.00 97.88 83 ASP A O 1
ATOM 706 N N . MET A 1 84 ? 1.319 -3.084 -3.981 1.00 98.00 84 MET A N 1
ATOM 707 C CA . MET A 1 84 ? 1.461 -1.846 -4.747 1.00 98.00 84 MET A CA 1
ATOM 708 C C . MET A 1 84 ? 2.934 -1.502 -4.990 1.00 98.00 84 MET A C 1
ATOM 710 O O . MET A 1 84 ? 3.312 -1.217 -6.127 1.00 98.00 84 MET A O 1
ATOM 714 N N . THR A 1 85 ? 3.768 -1.571 -3.952 1.00 98.06 85 THR A N 1
ATOM 715 C CA . THR A 1 85 ? 5.210 -1.300 -4.040 1.00 98.06 85 THR A CA 1
ATOM 716 C C . THR A 1 85 ? 5.885 -2.269 -5.009 1.00 98.06 85 THR A C 1
ATOM 718 O O . THR A 1 85 ? 6.600 -1.848 -5.918 1.00 98.06 85 THR A O 1
ATOM 721 N N . ASN A 1 86 ? 5.569 -3.560 -4.910 1.00 97.94 86 ASN A N 1
ATOM 722 C CA . ASN A 1 86 ? 6.070 -4.588 -5.817 1.00 97.94 86 ASN A CA 1
ATOM 723 C C . ASN A 1 86 ? 5.634 -4.345 -7.269 1.00 97.94 86 ASN A C 1
ATOM 725 O O . ASN A 1 86 ? 6.433 -4.496 -8.198 1.00 97.94 86 ASN A O 1
ATOM 729 N N . SER A 1 87 ? 4.380 -3.942 -7.494 1.00 97.88 87 SER A N 1
ATOM 730 C CA . SER A 1 87 ? 3.901 -3.585 -8.833 1.00 97.88 87 SER A CA 1
ATOM 731 C C . SER A 1 87 ? 4.609 -2.351 -9.395 1.00 97.88 87 SER A C 1
ATOM 733 O O . SER A 1 87 ? 4.849 -2.295 -10.603 1.00 97.88 87 SER A O 1
ATOM 735 N N . ILE A 1 88 ? 4.899 -1.353 -8.559 1.00 97.44 88 ILE A N 1
ATOM 736 C CA . ILE A 1 88 ? 5.619 -0.142 -8.962 1.00 97.44 88 ILE A CA 1
ATOM 737 C C . ILE A 1 88 ? 7.055 -0.501 -9.348 1.00 97.44 88 ILE A C 1
ATOM 739 O O . ILE A 1 88 ? 7.478 -0.160 -10.451 1.00 97.44 88 ILE A O 1
ATOM 743 N N . ASN A 1 89 ? 7.756 -1.270 -8.514 1.00 98.19 89 ASN A N 1
ATOM 744 C CA . ASN A 1 89 ? 9.128 -1.707 -8.782 1.00 98.19 89 ASN A CA 1
ATOM 745 C C . ASN A 1 89 ? 9.233 -2.468 -10.111 1.00 98.19 89 ASN A C 1
ATOM 747 O O . ASN A 1 89 ? 10.048 -2.117 -10.959 1.00 98.19 89 ASN A O 1
ATOM 751 N N . LYS A 1 90 ? 8.323 -3.417 -10.371 1.00 97.81 90 LYS A N 1
ATOM 752 C CA . LYS A 1 90 ? 8.278 -4.143 -11.656 1.00 97.81 90 LYS A CA 1
ATOM 753 C C . LYS A 1 90 ? 8.080 -3.225 -12.863 1.00 97.81 90 LYS A C 1
ATOM 755 O O . LYS A 1 90 ? 8.611 -3.497 -13.937 1.00 97.81 90 LYS A O 1
ATOM 760 N N . ARG A 1 91 ? 7.283 -2.160 -12.725 1.00 96.81 91 ARG A N 1
ATOM 761 C CA . ARG A 1 91 ? 7.088 -1.179 -13.805 1.00 96.81 91 ARG A CA 1
ATOM 762 C C . ARG A 1 91 ? 8.345 -0.349 -14.033 1.00 96.81 91 ARG A C 1
ATOM 764 O O . ARG A 1 91 ? 8.682 -0.120 -15.189 1.00 96.81 91 ARG A O 1
ATOM 771 N N . PHE A 1 92 ? 9.038 0.060 -12.973 1.00 97.69 92 PHE A N 1
ATOM 772 C CA . PHE A 1 92 ? 10.314 0.765 -13.095 1.00 97.69 92 PHE A CA 1
ATOM 773 C C . PHE A 1 92 ? 11.384 -0.105 -13.762 1.00 97.69 92 PHE A C 1
ATOM 775 O O . PHE A 1 92 ? 11.967 0.332 -14.745 1.00 97.69 92 PHE A O 1
ATOM 782 N N . GLU A 1 93 ? 11.521 -1.376 -13.376 1.00 98.00 93 GLU A N 1
ATOM 783 C CA . GLU A 1 93 ? 12.437 -2.310 -14.054 1.00 98.00 93 GLU A CA 1
ATOM 784 C C . GLU A 1 93 ? 12.136 -2.460 -15.558 1.00 98.00 93 GLU A C 1
ATOM 786 O O . GLU A 1 93 ? 13.037 -2.613 -16.385 1.00 98.00 93 GLU A O 1
ATOM 791 N N . GLN A 1 94 ? 10.856 -2.438 -15.949 1.00 97.62 94 GLN A N 1
ATOM 792 C CA . GLN A 1 94 ? 10.469 -2.458 -17.364 1.00 97.62 94 GLN A CA 1
ATOM 793 C C . GLN A 1 94 ? 10.833 -1.158 -18.084 1.00 97.62 94 GLN A C 1
ATOM 795 O O . GLN A 1 94 ? 11.197 -1.197 -19.261 1.00 97.62 94 GLN A O 1
ATOM 800 N N . VAL A 1 95 ? 10.708 -0.017 -17.406 1.00 97.69 95 VAL A N 1
ATOM 801 C CA . VAL A 1 95 ? 11.123 1.284 -17.935 1.00 97.69 95 VAL A CA 1
ATOM 802 C C . VAL A 1 95 ? 12.634 1.302 -18.146 1.00 97.69 95 VAL A C 1
ATOM 804 O O . VAL A 1 95 ? 13.062 1.633 -19.251 1.00 97.69 95 VAL A O 1
ATOM 807 N N . ASP A 1 96 ? 13.418 0.843 -17.173 1.00 97.88 96 ASP A N 1
ATOM 808 C CA . ASP A 1 96 ? 14.880 0.767 -17.275 1.00 97.88 96 ASP A CA 1
ATOM 809 C C . ASP A 1 96 ? 15.310 -0.091 -18.470 1.00 97.88 96 ASP A C 1
ATOM 811 O O . ASP A 1 96 ? 16.068 0.361 -19.328 1.00 97.88 96 ASP A O 1
ATOM 815 N N . LYS A 1 97 ? 14.713 -1.279 -18.641 1.00 97.81 97 LYS A N 1
ATOM 816 C CA . LYS A 1 97 ? 14.970 -2.136 -19.815 1.00 97.81 97 LYS A CA 1
ATOM 817 C C . LYS A 1 97 ? 14.640 -1.458 -21.144 1.00 97.81 97 LYS A C 1
ATOM 819 O O . LYS A 1 97 ? 15.301 -1.713 -22.150 1.00 97.81 97 LYS A O 1
ATOM 824 N N . ARG A 1 98 ? 13.593 -0.629 -21.193 1.00 97.19 98 ARG A N 1
ATOM 825 C CA . ARG A 1 98 ? 13.247 0.127 -22.406 1.00 97.19 98 ARG A CA 1
ATOM 826 C C . ARG A 1 98 ? 14.258 1.232 -22.679 1.00 97.19 98 ARG A C 1
ATOM 828 O O . ARG A 1 98 ? 14.571 1.445 -23.847 1.00 97.19 98 ARG A O 1
ATOM 835 N N . PHE A 1 99 ? 14.767 1.900 -21.647 1.00 97.62 99 PHE A N 1
ATOM 836 C CA . PHE A 1 99 ? 15.841 2.879 -21.799 1.00 97.62 99 PHE A CA 1
ATOM 837 C C . PHE A 1 99 ? 17.125 2.223 -22.309 1.00 97.62 99 PHE A C 1
ATOM 839 O O . PHE A 1 99 ? 17.641 2.665 -23.328 1.00 97.62 99 PHE A O 1
ATOM 846 N N . GLU A 1 100 ? 17.539 1.084 -21.748 1.00 98.00 100 GLU A N 1
ATOM 847 C CA . GLU A 1 100 ? 18.698 0.331 -22.258 1.00 98.00 100 GLU A CA 1
ATOM 848 C C . GLU A 1 100 ? 18.550 -0.061 -23.741 1.00 98.00 100 GLU A C 1
ATOM 850 O O . GLU A 1 100 ? 19.511 -0.041 -24.512 1.00 98.00 100 GLU A O 1
ATOM 855 N N . GLN A 1 101 ? 17.341 -0.438 -24.175 1.00 97.50 101 GLN A N 1
ATOM 856 C CA . GLN A 1 101 ? 17.068 -0.729 -25.587 1.00 97.50 101 GLN A CA 1
ATOM 857 C C . GLN A 1 101 ? 17.151 0.519 -26.470 1.00 97.50 101 GLN A C 1
ATOM 859 O O . GLN A 1 101 ? 17.597 0.433 -27.615 1.00 97.50 101 GLN A O 1
ATOM 864 N N . VAL A 1 102 ? 16.690 1.662 -25.966 1.00 97.50 102 VAL A N 1
ATOM 865 C CA . VAL A 1 102 ? 16.788 2.946 -26.663 1.00 97.50 102 VAL A CA 1
ATOM 866 C C . VAL A 1 102 ? 18.252 3.352 -26.808 1.00 97.50 102 VAL A C 1
ATOM 868 O O . VAL A 1 102 ? 18.658 3.673 -27.924 1.00 97.50 102 VAL A O 1
ATOM 871 N N . ASP A 1 103 ? 19.049 3.238 -25.748 1.00 97.62 103 ASP A N 1
ATOM 872 C CA . ASP A 1 103 ? 20.481 3.548 -25.769 1.00 97.62 103 ASP A CA 1
ATOM 873 C C . ASP A 1 103 ? 21.218 2.698 -26.810 1.00 97.62 103 ASP A C 1
ATOM 875 O O . ASP A 1 103 ? 21.908 3.240 -27.673 1.00 97.62 103 ASP A O 1
ATOM 879 N N . LYS A 1 104 ? 20.964 1.382 -26.846 1.00 97.56 104 LYS A N 1
ATOM 880 C CA . LYS A 1 104 ? 21.525 0.492 -27.882 1.00 97.56 104 LYS A CA 1
ATOM 881 C C . LYS A 1 104 ? 21.156 0.921 -29.301 1.00 97.56 104 LYS A C 1
ATOM 883 O O . LYS A 1 104 ? 22.004 0.924 -30.189 1.00 97.56 104 LYS A O 1
ATOM 888 N N . ARG A 1 105 ? 19.897 1.310 -29.536 1.00 97.06 105 ARG A N 1
ATOM 889 C CA . ARG A 1 105 ? 19.458 1.792 -30.858 1.00 97.06 105 ARG A CA 1
ATOM 890 C C . ARG A 1 105 ? 20.146 3.096 -31.250 1.00 97.06 105 ARG A C 1
ATOM 892 O O . ARG A 1 105 ? 20.438 3.280 -32.430 1.00 97.06 105 ARG A O 1
ATOM 899 N N . PHE A 1 106 ? 20.382 3.992 -30.294 1.00 97.25 106 PHE A N 1
ATOM 900 C CA . PHE A 1 106 ? 21.137 5.215 -30.543 1.00 97.25 106 PHE A CA 1
ATOM 901 C C . PHE A 1 106 ? 22.600 4.913 -30.863 1.00 97.25 106 PHE A C 1
ATOM 903 O O . PHE A 1 106 ? 23.103 5.436 -31.854 1.00 97.25 106 PHE A O 1
ATOM 910 N N . GLU A 1 107 ? 23.260 4.031 -30.109 1.00 98.00 107 GLU A N 1
ATOM 911 C CA . GLU A 1 107 ? 24.628 3.589 -30.411 1.00 98.00 107 GLU A CA 1
ATOM 912 C C . GLU A 1 107 ? 24.745 2.990 -31.820 1.00 98.00 107 GLU A C 1
ATOM 914 O O . GLU A 1 107 ? 25.640 3.361 -32.583 1.00 98.00 107 GLU A O 1
ATOM 919 N N . ASP A 1 108 ? 23.818 2.107 -32.200 1.00 97.69 108 ASP A N 1
ATOM 920 C CA . ASP A 1 108 ? 23.784 1.514 -33.540 1.00 97.69 108 ASP A CA 1
ATOM 921 C C . ASP A 1 108 ? 23.573 2.575 -34.631 1.00 97.69 108 ASP A C 1
ATOM 923 O O . ASP A 1 108 ? 24.217 2.529 -35.685 1.00 97.69 108 ASP A O 1
ATOM 927 N N . MET A 1 109 ? 22.703 3.558 -34.377 1.00 97.56 109 MET A N 1
ATOM 928 C CA . MET A 1 109 ? 22.468 4.673 -35.294 1.00 97.56 109 MET A CA 1
ATOM 929 C C . MET A 1 109 ? 23.723 5.532 -35.468 1.00 97.56 109 MET A C 1
ATOM 931 O O . MET A 1 109 ? 24.077 5.843 -36.606 1.00 97.56 109 MET A O 1
ATOM 935 N N . PHE A 1 110 ? 24.418 5.875 -34.378 1.00 97.06 110 PHE A N 1
ATOM 936 C CA . PHE A 1 110 ? 25.672 6.628 -34.437 1.00 97.06 110 PHE A CA 1
ATOM 937 C C . PHE A 1 110 ? 26.735 5.872 -35.233 1.00 97.06 110 PHE A C 1
ATOM 939 O O . PHE A 1 110 ? 27.285 6.419 -36.184 1.00 97.06 110 PHE A O 1
ATOM 946 N N . ARG A 1 111 ? 26.929 4.576 -34.963 1.00 97.38 111 ARG A N 1
ATOM 947 C CA . ARG A 1 111 ? 27.870 3.735 -35.726 1.00 97.38 111 ARG A CA 1
ATOM 948 C C . ARG A 1 111 ? 27.530 3.664 -37.213 1.00 97.38 111 ARG A C 1
ATOM 950 O O . ARG A 1 111 ? 28.423 3.622 -38.059 1.00 97.38 111 ARG A O 1
ATOM 957 N N . TYR A 1 112 ? 26.243 3.601 -37.554 1.00 97.44 112 TYR A N 1
ATOM 958 C CA . TYR A 1 112 ? 25.807 3.633 -38.948 1.00 97.44 112 TYR A CA 1
ATOM 959 C C . TYR A 1 112 ? 26.094 4.990 -39.605 1.00 97.44 112 TYR A C 1
ATOM 961 O O . TYR A 1 112 ? 26.555 5.027 -40.749 1.00 97.44 112 TYR A O 1
ATOM 969 N N . MET A 1 113 ? 25.846 6.093 -38.891 1.00 96.62 113 MET A N 1
ATOM 970 C CA . MET A 1 113 ? 26.159 7.441 -39.366 1.00 96.62 113 MET A CA 1
ATOM 971 C C . MET A 1 113 ? 27.659 7.625 -39.588 1.00 96.62 113 MET A C 1
ATOM 973 O O . MET A 1 113 ? 28.029 8.070 -40.672 1.00 96.62 113 MET A O 1
ATOM 977 N N . ASP A 1 114 ? 28.506 7.203 -38.650 1.00 97.69 114 ASP A N 1
ATOM 978 C CA . ASP A 1 114 ? 29.967 7.273 -38.787 1.00 97.69 114 ASP A CA 1
ATOM 979 C C . ASP A 1 114 ? 30.436 6.550 -40.054 1.00 97.69 114 ASP A C 1
ATOM 981 O O . ASP A 1 114 ? 31.113 7.136 -40.897 1.00 97.69 114 ASP A O 1
ATOM 985 N N . LYS A 1 115 ? 29.964 5.317 -40.287 1.00 97.44 115 LYS A N 1
ATOM 986 C CA . LYS A 1 115 ? 30.276 4.570 -41.521 1.00 97.44 115 LYS A CA 1
ATOM 987 C C . LYS A 1 115 ? 29.827 5.291 -42.791 1.00 97.44 115 LYS A C 1
ATOM 989 O O . LYS A 1 115 ? 30.487 5.192 -43.826 1.00 97.44 115 LYS A O 1
ATOM 994 N N . ARG A 1 116 ? 28.674 5.966 -42.759 1.00 96.94 116 ARG A N 1
ATOM 995 C CA . ARG A 1 116 ? 28.162 6.735 -43.905 1.00 96.94 116 ARG A CA 1
ATOM 996 C C . ARG A 1 116 ? 29.013 7.977 -44.149 1.00 96.94 116 ARG A C 1
ATOM 998 O O . ARG A 1 116 ? 29.294 8.261 -45.310 1.00 96.94 116 ARG A O 1
ATOM 1005 N N . PHE A 1 117 ? 29.441 8.671 -43.097 1.00 97.06 117 PHE A N 1
ATOM 1006 C CA . PHE A 1 117 ? 30.355 9.807 -43.209 1.00 97.06 117 PHE A CA 1
ATOM 1007 C C . PHE A 1 117 ? 31.724 9.379 -43.742 1.00 97.06 117 PHE A C 1
ATOM 1009 O O . PHE A 1 117 ? 32.163 9.945 -44.736 1.00 97.06 117 PHE A O 1
ATOM 1016 N N . GLU A 1 118 ? 32.315 8.294 -43.235 1.00 97.50 118 GLU A N 1
ATOM 1017 C CA . GLU A 1 118 ? 33.571 7.748 -43.777 1.00 97.50 118 GLU A CA 1
ATOM 1018 C C . GLU A 1 118 ? 33.472 7.407 -45.277 1.00 97.50 118 GLU A C 1
ATOM 1020 O O . GLU A 1 118 ? 34.409 7.617 -46.049 1.00 97.50 118 GLU A O 1
ATOM 1025 N N . GLN A 1 119 ? 32.333 6.864 -45.725 1.00 96.94 119 GLN A N 1
ATOM 1026 C CA . GLN A 1 119 ? 32.098 6.601 -47.150 1.00 96.94 119 GLN A CA 1
ATOM 1027 C C . GLN A 1 119 ? 31.990 7.889 -47.969 1.00 96.94 119 GLN A C 1
ATOM 1029 O O . GLN A 1 119 ? 32.441 7.925 -49.116 1.00 96.94 119 GLN A O 1
ATOM 1034 N N . VAL A 1 120 ? 31.370 8.927 -47.410 1.00 97.06 120 VAL A N 1
ATOM 1035 C CA . VAL A 1 120 ? 31.278 10.247 -48.038 1.00 97.06 120 VAL A CA 1
ATOM 1036 C C . VAL A 1 120 ? 32.669 10.869 -48.157 1.00 97.06 120 VAL A C 1
ATOM 1038 O O . VAL A 1 120 ? 33.025 11.293 -49.255 1.00 97.06 120 VAL A O 1
ATOM 1041 N N . ASP A 1 121 ? 33.481 10.820 -47.102 1.00 97.50 121 ASP A N 1
ATOM 1042 C CA . ASP A 1 121 ? 34.856 11.332 -47.102 1.00 97.50 121 ASP A CA 1
ATOM 1043 C C . ASP A 1 121 ? 35.709 10.654 -48.181 1.00 97.50 121 ASP A C 1
ATOM 1045 O O . ASP A 1 121 ? 36.331 11.334 -48.997 1.00 97.50 121 ASP A O 1
ATOM 1049 N N . LYS A 1 122 ? 35.639 9.319 -48.297 1.00 97.25 122 LYS A N 1
ATOM 1050 C CA . LYS A 1 122 ? 36.331 8.570 -49.366 1.00 97.25 122 LYS A CA 1
ATOM 1051 C C . LYS A 1 122 ? 35.902 8.994 -50.771 1.00 97.25 122 LYS A C 1
ATOM 1053 O O . LYS A 1 122 ? 36.723 9.042 -51.686 1.00 97.25 122 LYS A O 1
ATOM 1058 N N . ARG A 1 123 ? 34.612 9.285 -50.976 1.00 96.88 123 ARG A N 1
ATOM 1059 C CA . ARG A 1 123 ? 34.112 9.769 -52.274 1.00 96.88 123 ARG A CA 1
ATOM 1060 C C . ARG A 1 123 ? 34.612 11.177 -52.579 1.00 96.88 123 ARG A C 1
ATOM 1062 O O . ARG A 1 123 ? 34.950 11.446 -53.729 1.00 96.88 123 ARG A O 1
ATOM 1069 N N . PHE A 1 124 ? 34.664 12.057 -51.580 1.00 97.06 124 PHE A N 1
ATOM 1070 C CA . PHE A 1 124 ? 35.239 13.391 -51.741 1.00 97.06 124 PHE A CA 1
ATOM 1071 C C . PHE A 1 124 ? 36.736 13.329 -52.055 1.00 97.06 124 PHE A C 1
ATOM 1073 O O . PHE A 1 124 ? 37.192 14.056 -52.936 1.00 97.06 124 PHE A O 1
ATOM 1080 N N . GLU A 1 125 ? 37.480 12.427 -51.415 1.00 97.44 125 GLU A N 1
ATOM 1081 C CA . GLU A 1 125 ? 38.897 12.198 -51.707 1.00 97.44 125 GLU A CA 1
ATOM 1082 C C . GLU A 1 125 ? 39.112 11.715 -53.155 1.00 97.44 125 GLU A C 1
ATOM 1084 O O . GLU A 1 125 ? 39.907 12.304 -53.890 1.00 97.44 125 GLU A O 1
ATOM 1089 N N . ASP A 1 126 ? 38.342 10.720 -53.620 1.00 97.38 126 ASP A N 1
ATOM 1090 C CA . ASP A 1 126 ? 38.371 10.263 -55.023 1.00 97.38 126 ASP A CA 1
ATOM 1091 C C . ASP A 1 126 ? 38.025 11.397 -56.006 1.00 97.38 126 ASP A C 1
ATOM 1093 O O . ASP A 1 126 ? 38.710 11.588 -57.014 1.00 97.38 126 ASP A O 1
ATOM 1097 N N . MET A 1 127 ? 37.000 12.203 -55.707 1.00 96.81 127 MET A N 1
ATOM 1098 C CA . MET A 1 127 ? 36.651 13.369 -56.526 1.00 96.81 127 MET A CA 1
ATOM 1099 C C . MET A 1 127 ? 37.791 14.390 -56.594 1.00 96.81 127 MET A C 1
ATOM 1101 O O . MET A 1 127 ? 38.086 14.897 -57.679 1.00 96.81 127 MET A O 1
ATOM 1105 N N . ASN A 1 128 ? 38.450 14.672 -55.469 1.00 96.75 128 ASN A N 1
ATOM 1106 C CA . ASN A 1 128 ? 39.560 15.618 -55.411 1.00 96.75 128 ASN A CA 1
ATOM 1107 C C . ASN A 1 128 ? 40.775 15.120 -56.214 1.00 96.75 128 ASN A C 1
ATOM 1109 O O . ASN A 1 128 ? 41.401 15.891 -56.947 1.00 96.75 128 ASN A O 1
ATOM 1113 N N . ASN A 1 129 ? 41.057 13.814 -56.158 1.00 96.69 129 ASN A N 1
ATOM 1114 C CA . ASN A 1 129 ? 42.101 13.181 -56.966 1.00 96.69 129 ASN A CA 1
ATOM 1115 C C . ASN A 1 129 ? 41.809 13.316 -58.469 1.00 96.69 129 ASN A C 1
ATOM 1117 O O . ASN A 1 129 ? 42.660 13.781 -59.229 1.00 96.69 129 ASN A O 1
ATOM 1121 N N . ARG A 1 130 ? 40.575 13.020 -58.901 1.00 96.31 130 ARG A N 1
ATOM 1122 C CA . ARG A 1 130 ? 40.158 13.192 -60.306 1.00 96.31 130 ARG A CA 1
ATOM 1123 C C . ARG A 1 130 ? 40.231 14.644 -60.766 1.00 96.31 130 ARG A C 1
ATOM 1125 O O . ARG A 1 130 ? 40.662 14.904 -61.889 1.00 96.31 130 ARG A O 1
ATOM 1132 N N . PHE A 1 131 ? 39.820 15.588 -59.919 1.00 96.50 131 PHE A N 1
ATOM 1133 C CA . PHE A 1 131 ? 39.907 17.014 -60.225 1.00 96.50 131 PHE A CA 1
ATOM 1134 C C . PHE A 1 131 ? 41.364 17.465 -60.378 1.00 96.50 131 PHE A C 1
ATOM 1136 O O . PHE A 1 131 ? 41.698 18.153 -61.343 1.00 96.50 131 PHE A O 1
ATOM 1143 N N . THR A 1 132 ? 42.249 17.003 -59.493 1.00 96.50 132 THR A N 1
ATOM 1144 C CA . THR A 1 132 ? 43.694 17.260 -59.575 1.00 96.50 132 THR A CA 1
ATOM 1145 C C . THR A 1 132 ? 44.285 16.725 -60.880 1.00 96.50 132 THR A C 1
ATOM 1147 O O . THR A 1 132 ? 45.026 17.433 -61.565 1.00 96.50 132 THR A O 1
ATOM 1150 N N . ASP A 1 133 ? 43.934 15.501 -61.274 1.00 96.25 133 ASP A N 1
ATOM 1151 C CA . ASP A 1 133 ? 44.412 14.906 -62.525 1.00 96.25 133 ASP A CA 1
ATOM 1152 C C . ASP A 1 133 ? 43.872 15.626 -63.765 1.00 96.25 133 ASP A C 1
ATOM 1154 O O . ASP A 1 133 ? 44.609 15.850 -64.730 1.00 96.25 133 ASP A O 1
ATOM 1158 N N . MET A 1 134 ? 42.604 16.042 -63.739 1.00 95.69 134 MET A N 1
ATOM 1159 C CA . MET A 1 134 ? 42.012 16.859 -64.797 1.00 95.69 134 MET A CA 1
ATOM 1160 C C . MET A 1 134 ? 42.709 18.219 -64.905 1.00 95.69 134 MET A C 1
ATOM 1162 O O . MET A 1 134 ? 43.038 18.642 -66.013 1.00 95.69 134 MET A O 1
ATOM 1166 N N . SER A 1 135 ? 43.009 18.863 -63.772 1.00 95.44 135 SER A N 1
ATOM 1167 C CA . SER A 1 135 ? 43.760 20.119 -63.733 1.00 95.44 135 SER A CA 1
ATOM 1168 C C . SER A 1 135 ? 45.148 19.955 -64.351 1.00 95.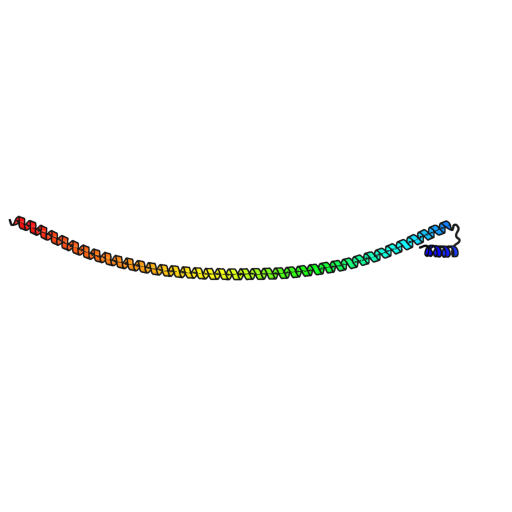44 135 SER A C 1
ATOM 1170 O O . SER A 1 135 ? 45.536 20.770 -65.182 1.00 95.44 135 SER A O 1
ATOM 1172 N N . LYS A 1 136 ? 45.880 18.878 -64.027 1.00 95.56 136 LYS A N 1
ATOM 1173 C CA . LYS A 1 136 ? 47.192 18.588 -64.639 1.00 95.56 136 LYS A CA 1
ATOM 1174 C C . LYS A 1 136 ? 47.093 18.446 -66.159 1.00 95.56 136 LYS A C 1
ATOM 1176 O O . LYS A 1 136 ? 47.881 19.056 -66.882 1.00 95.56 136 LYS A O 1
ATOM 1181 N N . LYS A 1 137 ? 46.117 17.673 -66.653 1.00 94.56 137 LYS A N 1
ATOM 1182 C CA . LYS A 1 137 ? 45.882 17.495 -68.099 1.00 94.56 137 LYS A CA 1
ATOM 1183 C C . LYS A 1 137 ? 45.538 18.819 -68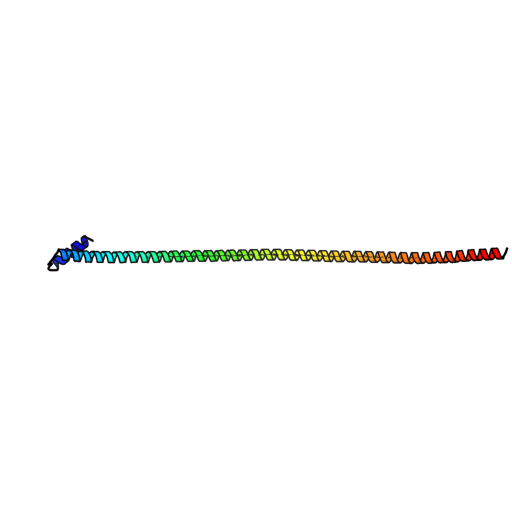.783 1.00 94.56 137 LYS A C 1
ATOM 1185 O O . LYS A 1 137 ? 46.073 19.109 -69.852 1.00 94.56 137 LYS A O 1
ATOM 1190 N N . PHE A 1 138 ? 44.692 19.635 -68.156 1.00 95.75 138 PHE A N 1
ATOM 1191 C CA . PHE A 1 138 ? 44.328 20.956 -68.660 1.00 95.75 138 PHE A CA 1
ATOM 1192 C C . PHE A 1 138 ? 45.539 21.896 -68.731 1.00 95.75 138 PHE A C 1
ATOM 1194 O O . PHE A 1 138 ? 45.740 22.552 -69.754 1.00 95.75 138 PHE A O 1
ATOM 1201 N N . THR A 1 139 ? 46.387 21.917 -67.697 1.00 95.38 139 THR A N 1
ATOM 1202 C CA . THR A 1 139 ? 47.633 22.697 -67.697 1.00 95.38 139 THR A CA 1
ATOM 1203 C C . THR A 1 139 ? 48.565 22.248 -68.819 1.00 95.38 139 THR A C 1
ATOM 1205 O O . THR A 1 139 ? 49.033 23.092 -69.575 1.00 95.38 139 THR A O 1
ATOM 1208 N N . MET A 1 140 ? 48.790 20.940 -68.998 1.00 93.44 140 MET A N 1
ATOM 1209 C CA . MET A 1 140 ? 49.622 20.427 -70.097 1.00 93.44 140 MET A CA 1
ATOM 1210 C C . MET A 1 140 ? 49.077 20.836 -71.472 1.00 93.44 140 MET A C 1
ATOM 1212 O O . MET A 1 140 ? 49.834 21.330 -72.307 1.00 93.44 140 MET A O 1
ATOM 1216 N N . SER A 1 141 ? 47.767 20.690 -71.695 1.00 93.81 141 SER A N 1
ATOM 1217 C CA . SER A 1 141 ? 47.124 21.097 -72.950 1.00 93.81 141 SER A CA 1
ATOM 1218 C C . SER A 1 141 ? 47.245 22.601 -73.198 1.00 93.81 141 SER A C 1
ATOM 1220 O O . SER A 1 141 ? 47.520 23.016 -74.321 1.00 93.81 141 SER A O 1
ATOM 1222 N N . SER A 1 142 ? 47.064 23.416 -72.157 1.00 93.50 142 SER A N 1
ATOM 1223 C CA . SER A 1 142 ? 47.197 24.875 -72.242 1.00 93.50 142 SER A CA 1
ATOM 1224 C C . SER A 1 142 ? 48.635 25.284 -72.561 1.00 93.50 142 SER A C 1
ATOM 1226 O O . SER A 1 142 ? 48.855 26.155 -73.397 1.00 93.50 142 SER A O 1
ATOM 1228 N N . THR A 1 143 ? 49.627 24.620 -71.961 1.00 93.25 143 THR A N 1
ATOM 1229 C CA . THR A 1 143 ? 51.046 24.854 -72.261 1.00 93.25 143 THR A CA 1
ATOM 1230 C C . THR A 1 143 ? 51.375 24.525 -73.717 1.00 93.25 143 THR A C 1
ATOM 1232 O O . THR A 1 143 ? 52.013 25.334 -74.387 1.00 93.25 143 THR A O 1
ATOM 1235 N N . ILE A 1 144 ? 50.910 23.381 -74.237 1.00 93.00 144 ILE A N 1
ATOM 1236 C CA . ILE A 1 144 ? 51.123 22.998 -75.645 1.00 93.00 144 ILE A CA 1
ATOM 1237 C C . ILE A 1 144 ? 50.473 24.017 -76.587 1.00 93.00 144 ILE A C 1
ATOM 1239 O O . ILE A 1 144 ? 51.106 24.451 -77.549 1.00 93.00 144 ILE A O 1
ATOM 1243 N N . LEU A 1 145 ? 49.238 24.434 -76.292 1.00 93.56 145 LEU A N 1
ATOM 1244 C CA . LEU A 1 145 ? 48.527 25.440 -77.079 1.00 93.56 145 LEU A CA 1
ATOM 1245 C C . LEU A 1 145 ? 49.283 26.777 -77.100 1.00 93.56 145 LEU A C 1
ATOM 1247 O O . LEU A 1 145 ? 49.479 27.344 -78.171 1.00 93.56 145 LEU A O 1
ATOM 1251 N N . ASN A 1 146 ? 49.757 27.248 -75.944 1.00 93.38 146 ASN A N 1
ATOM 1252 C CA . ASN A 1 146 ? 50.519 28.494 -75.839 1.00 93.38 146 ASN A CA 1
ATOM 1253 C C . ASN A 1 146 ? 51.832 28.441 -76.637 1.00 93.38 146 ASN A C 1
ATOM 1255 O O . ASN A 1 146 ? 52.151 29.398 -77.342 1.00 93.38 146 ASN A O 1
ATOM 1259 N N . ILE A 1 147 ? 52.568 27.322 -76.578 1.00 94.38 147 ILE A N 1
ATOM 1260 C CA . ILE A 1 147 ? 53.774 27.118 -77.399 1.00 94.38 147 ILE A CA 1
ATOM 1261 C C . ILE A 1 147 ? 53.413 27.155 -78.891 1.00 94.38 147 ILE A C 1
ATOM 1263 O O . ILE A 1 147 ? 54.072 27.848 -79.663 1.00 94.38 147 ILE A O 1
ATOM 1267 N N . GLY A 1 148 ? 52.352 26.450 -79.296 1.00 91.56 148 GLY A N 1
ATOM 1268 C CA . GLY A 1 148 ? 51.893 26.408 -80.686 1.00 91.56 148 GLY A CA 1
ATOM 1269 C C . GLY A 1 148 ? 51.506 27.784 -81.232 1.00 91.56 148 GLY A C 1
ATOM 1270 O O . GLY A 1 148 ? 51.954 28.161 -82.312 1.00 91.56 148 GLY A O 1
ATOM 1271 N N . ILE A 1 149 ? 50.739 28.567 -80.468 1.00 92.62 149 ILE A N 1
ATOM 1272 C CA . ILE A 1 149 ? 50.384 29.949 -80.828 1.00 92.62 149 ILE A CA 1
ATOM 1273 C C . ILE A 1 149 ? 51.646 30.812 -80.964 1.00 92.62 149 ILE A C 1
ATOM 1275 O O . ILE A 1 149 ? 51.779 31.542 -81.944 1.00 92.62 149 ILE A O 1
ATOM 1279 N N . GLY A 1 150 ? 52.602 30.693 -80.037 1.00 92.00 150 GLY A N 1
ATOM 1280 C CA . GLY A 1 150 ? 53.876 31.414 -80.112 1.00 92.00 150 GLY A CA 1
ATOM 1281 C C . GLY A 1 150 ? 54.679 31.089 -81.377 1.00 92.00 150 GLY A C 1
ATOM 1282 O O . GLY A 1 150 ? 55.204 31.995 -82.022 1.00 92.00 150 GLY A O 1
ATOM 1283 N N . LEU A 1 151 ? 54.723 29.814 -81.779 1.00 92.56 151 LEU A N 1
ATOM 1284 C CA . LEU A 1 151 ? 55.371 29.393 -83.026 1.00 92.56 151 LEU A CA 1
ATOM 1285 C C . LEU A 1 151 ? 54.672 29.967 -84.264 1.00 92.56 151 LEU A C 1
ATOM 1287 O O . LEU A 1 151 ? 55.355 30.424 -85.177 1.00 92.56 151 LEU A O 1
ATOM 1291 N N . ILE A 1 152 ? 53.335 29.987 -84.289 1.00 92.38 152 ILE A N 1
ATOM 1292 C CA . ILE A 1 152 ? 52.565 30.581 -85.394 1.00 92.38 152 ILE A CA 1
ATOM 1293 C C . ILE A 1 152 ? 52.879 32.075 -85.516 1.00 92.38 152 ILE A C 1
ATOM 1295 O O . ILE A 1 152 ? 53.174 32.543 -86.613 1.00 92.38 152 ILE A O 1
ATOM 1299 N N . ILE A 1 153 ? 52.886 32.807 -84.396 1.00 91.25 153 ILE A N 1
ATOM 1300 C CA . ILE A 1 153 ? 53.226 34.237 -84.373 1.00 91.25 153 ILE A CA 1
ATOM 1301 C C . ILE A 1 153 ? 54.654 34.464 -84.903 1.00 91.25 153 ILE A C 1
ATOM 1303 O O . ILE A 1 153 ? 54.868 35.321 -85.762 1.00 91.25 153 ILE A O 1
ATOM 1307 N N . LEU A 1 154 ? 55.632 33.664 -84.464 1.00 88.44 154 LEU A N 1
ATOM 1308 C CA . LEU A 1 154 ? 57.008 33.744 -84.970 1.00 88.44 154 LEU A CA 1
ATOM 1309 C C . LEU A 1 154 ? 57.095 33.473 -86.478 1.00 88.44 154 LEU A C 1
ATOM 1311 O O . LEU A 1 154 ? 57.767 34.218 -87.189 1.00 88.44 154 LEU A O 1
ATOM 1315 N N . MET A 1 155 ? 56.397 32.449 -86.982 1.00 89.50 155 MET A N 1
ATOM 1316 C CA . MET A 1 155 ? 56.352 32.158 -88.419 1.00 89.50 155 MET A CA 1
ATOM 1317 C C . MET A 1 155 ? 55.751 33.318 -89.215 1.00 89.50 155 MET A C 1
ATOM 1319 O O . MET A 1 155 ? 56.287 33.656 -90.267 1.00 89.50 155 MET A O 1
ATOM 1323 N N . THR A 1 156 ? 54.681 33.951 -88.717 1.00 90.12 156 THR A N 1
ATOM 1324 C CA . THR A 1 156 ? 54.079 35.111 -89.393 1.00 90.12 156 THR A CA 1
ATOM 1325 C C . THR A 1 156 ? 55.040 36.297 -89.477 1.00 90.12 156 THR A C 1
ATOM 1327 O O . THR A 1 156 ? 55.162 36.886 -90.547 1.00 90.12 156 THR A O 1
ATOM 1330 N N . ILE A 1 157 ? 55.794 36.585 -88.409 1.00 90.38 157 ILE A N 1
ATOM 1331 C CA . ILE A 1 157 ? 56.798 37.664 -88.396 1.00 90.38 157 ILE A CA 1
ATOM 1332 C C . ILE A 1 157 ? 57.937 37.366 -89.383 1.00 90.38 157 ILE A C 1
ATOM 1334 O O . ILE A 1 157 ? 58.341 38.240 -90.146 1.00 90.38 157 ILE A O 1
ATOM 1338 N N . ILE A 1 158 ? 58.450 36.130 -89.402 1.00 88.00 158 ILE A N 1
ATOM 1339 C CA . ILE A 1 158 ? 59.515 35.725 -90.334 1.00 88.00 158 ILE A CA 1
ATOM 1340 C C . ILE A 1 158 ? 59.032 35.817 -91.788 1.00 88.00 158 ILE A C 1
ATOM 1342 O O . ILE A 1 158 ? 59.768 36.295 -92.647 1.00 88.00 158 ILE A O 1
ATOM 1346 N N . PHE A 1 159 ? 57.803 35.378 -92.070 1.00 88.12 159 PHE A N 1
ATOM 1347 C CA . PHE A 1 159 ? 57.220 35.449 -93.410 1.00 88.12 159 PHE A CA 1
ATOM 1348 C C . PHE A 1 159 ? 57.061 36.895 -93.899 1.00 88.12 159 PHE A C 1
ATOM 1350 O O . PHE A 1 159 ? 57.380 37.174 -95.053 1.00 88.12 159 PHE A O 1
ATOM 1357 N N . GLU A 1 160 ? 56.620 37.816 -93.035 1.00 83.81 160 GLU A N 1
ATOM 1358 C CA . GLU A 1 160 ? 56.570 39.246 -93.370 1.00 83.81 160 GLU A CA 1
ATOM 1359 C C . GLU A 1 160 ? 57.960 39.854 -93.597 1.00 83.81 160 GLU A C 1
ATOM 1361 O O . GLU A 1 160 ? 58.092 40.725 -94.445 1.00 83.81 160 GLU A O 1
ATOM 1366 N N . PHE A 1 161 ? 58.997 39.388 -92.895 1.00 83.25 161 PHE A N 1
ATOM 1367 C CA . PHE A 1 161 ? 60.364 39.907 -93.038 1.00 83.25 161 PHE A CA 1
ATOM 1368 C C . PHE A 1 161 ? 61.096 39.409 -94.300 1.00 83.25 161 PHE A C 1
ATOM 1370 O O . PHE A 1 161 ? 62.031 40.055 -94.766 1.00 83.25 161 PHE A O 1
ATOM 1377 N N . ILE A 1 162 ? 60.713 38.245 -94.840 1.00 77.44 162 ILE A N 1
ATOM 1378 C CA . ILE A 1 162 ? 61.322 37.652 -96.050 1.00 77.44 162 ILE A CA 1
ATOM 1379 C C . ILE A 1 162 ? 60.725 38.236 -97.347 1.00 77.44 162 ILE A C 1
ATOM 1381 O O . ILE A 1 162 ? 61.321 38.087 -98.416 1.00 77.44 162 ILE A O 1
ATOM 1385 N N . LYS A 1 163 ? 59.561 38.886 -97.267 1.00 67.06 163 LYS A N 1
ATOM 1386 C CA . LYS A 1 163 ? 58.864 39.503 -98.401 1.00 67.06 163 LYS A CA 1
ATOM 1387 C C . LYS A 1 163 ? 59.307 40.947 -98.627 1.00 67.06 163 LYS A C 1
ATOM 1389 O O . LYS A 1 163 ? 59.442 41.312 -99.816 1.00 67.06 163 LYS A O 1
#